Protein AF-A0AAQ3AU42-F1 (afdb_monomer_lite)

Radius of gyration: 12.4 Å; chains: 1; bounding box: 28×27×28 Å

Foldseek 3Di:
DDDDFDADDPDADPDDDPQKDQPDADPVGTRAKIFRHPDPGDIDGRGDVVVVDDDD

InterPro domains:
  IPR011697 Peptidase C26 [PF07722] (3-50)
  IPR029062 Class I glutamine amidotransferase-like [G3DSA:3.40.50.880] (1-56)
  IPR029062 Class I glutamine amidotransferase-like [SSF52317] (3-54)

Secondary structure (DSSP, 8-state):
---------S--BSSPPTTEEEEEE-TT--EEEEEETTSSS-EEESS-GGGS----

Organism: NCBI:txid1623

Sequence (56 aa):
MSVMVNSYHHQGVRLPGKGCEIKGKSEDGVTEAIEVMNHPFALAVQWHPEMMFDSE

pLDDT: mean 94.77, std 8.16, range [56.38, 98.62]

Structure (mmCIF, N/CA/C/O backbone):
data_AF-A0AAQ3AU42-F1
#
_entry.id   AF-A0AAQ3AU42-F1
#
loop_
_atom_site.group_PDB
_atom_site.id
_atom_site.type_symbol
_atom_site.label_atom_id
_atom_site.label_alt_id
_atom_site.label_comp_id
_atom_site.label_asym_id
_atom_site.label_entity_id
_atom_site.label_seq_id
_atom_site.pdbx_PDB_ins_code
_atom_site.Cartn_x
_atom_site.Cartn_y
_atom_site.Cartn_z
_atom_site.occupancy
_atom_site.B_iso_or_equiv
_atom_site.auth_seq_id
_atom_site.auth_comp_id
_atom_site.auth_asym_id
_atom_site.auth_atom_id
_atom_site.pdbx_PDB_model_num
ATOM 1 N N . MET A 1 1 ? 11.147 -7.314 8.052 1.00 77.00 1 MET A N 1
ATOM 2 C CA . MET A 1 1 ? 11.503 -7.778 6.696 1.00 77.00 1 MET A CA 1
ATOM 3 C C . MET A 1 1 ? 11.107 -6.667 5.741 1.00 77.00 1 MET A C 1
ATOM 5 O O . MET A 1 1 ? 9.999 -6.170 5.895 1.00 77.00 1 MET A O 1
ATOM 9 N N . SER A 1 2 ? 11.987 -6.245 4.840 1.00 91.44 2 SER A N 1
ATOM 10 C CA . SER A 1 2 ? 11.685 -5.263 3.789 1.00 91.44 2 SER A CA 1
ATOM 11 C C . SER A 1 2 ? 12.001 -5.867 2.422 1.00 91.44 2 SER A C 1
ATOM 13 O O . SER A 1 2 ? 12.782 -6.814 2.320 1.00 91.44 2 SER A O 1
ATOM 15 N N . VAL A 1 3 ? 11.350 -5.347 1.386 1.00 94.75 3 VAL A N 1
ATOM 16 C CA . VAL A 1 3 ? 11.490 -5.766 -0.013 1.00 94.75 3 VAL A CA 1
ATOM 17 C C . VAL A 1 3 ? 11.445 -4.498 -0.860 1.00 94.75 3 VAL A C 1
ATOM 19 O O . VAL A 1 3 ? 10.680 -3.585 -0.558 1.00 94.75 3 VAL A O 1
ATOM 22 N N . MET A 1 4 ? 12.286 -4.432 -1.889 1.00 95.81 4 MET A N 1
ATOM 23 C CA . MET A 1 4 ? 12.286 -3.320 -2.837 1.00 95.81 4 MET A CA 1
ATOM 24 C C . MET A 1 4 ? 11.154 -3.493 -3.849 1.00 95.81 4 MET A C 1
ATOM 26 O O . MET A 1 4 ? 10.987 -4.578 -4.404 1.00 95.81 4 MET A O 1
ATOM 30 N N . VAL A 1 5 ? 10.412 -2.416 -4.106 1.00 96.75 5 VAL A N 1
ATOM 31 C CA . VAL A 1 5 ? 9.312 -2.357 -5.080 1.00 96.75 5 VAL A CA 1
ATOM 32 C C . VAL A 1 5 ? 9.438 -1.106 -5.948 1.00 96.75 5 VAL A C 1
ATOM 34 O O . VAL A 1 5 ? 10.158 -0.172 -5.592 1.00 96.75 5 VAL A O 1
ATOM 37 N N . ASN A 1 6 ? 8.771 -1.087 -7.103 1.00 96.88 6 ASN A N 1
ATOM 38 C CA . ASN A 1 6 ? 8.663 0.130 -7.911 1.00 96.88 6 ASN A CA 1
ATOM 39 C C . ASN A 1 6 ? 7.606 1.094 -7.329 1.00 96.88 6 ASN A C 1
ATOM 41 O O . ASN A 1 6 ? 6.842 0.729 -6.442 1.00 96.88 6 ASN A O 1
ATOM 45 N N . SER A 1 7 ? 7.560 2.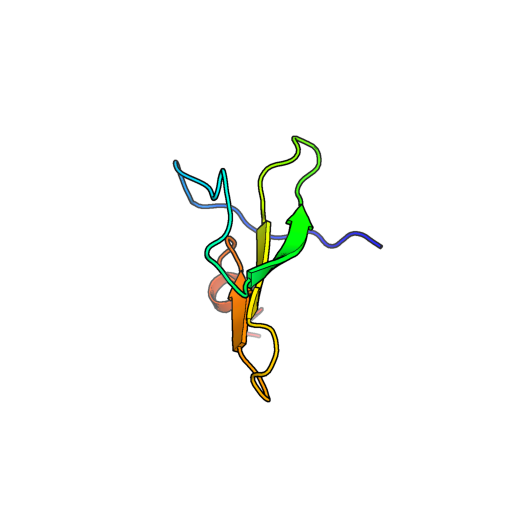339 -7.810 1.00 97.44 7 SER A N 1
ATOM 46 C CA . SER A 1 7 ? 6.554 3.316 -7.381 1.00 97.44 7 SER A CA 1
ATOM 47 C C . SER A 1 7 ? 6.205 4.260 -8.529 1.00 97.44 7 SER A C 1
ATOM 49 O O . SER A 1 7 ? 7.077 4.920 -9.094 1.00 97.44 7 SER A O 1
ATOM 51 N N . TYR A 1 8 ? 4.919 4.300 -8.884 1.00 97.19 8 TYR A N 1
ATOM 52 C CA . TYR A 1 8 ? 4.371 5.119 -9.970 1.00 97.19 8 TYR A CA 1
ATOM 53 C C . TYR A 1 8 ? 3.013 5.722 -9.584 1.00 97.19 8 TYR A C 1
ATOM 55 O O . TYR A 1 8 ? 2.017 5.576 -10.289 1.00 97.19 8 TYR A O 1
ATOM 63 N N . HIS A 1 9 ? 2.947 6.405 -8.443 1.00 97.56 9 HIS A N 1
ATOM 64 C CA . HIS A 1 9 ? 1.710 7.010 -7.946 1.00 97.56 9 HIS A CA 1
ATOM 65 C C . HIS A 1 9 ? 1.975 8.369 -7.292 1.00 97.56 9 HIS A C 1
ATOM 67 O O . HIS A 1 9 ? 2.994 8.601 -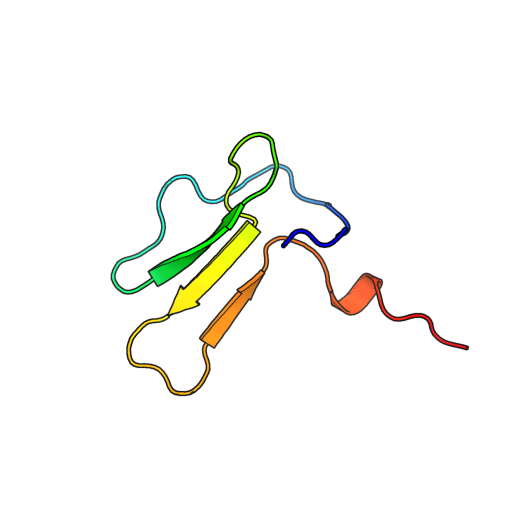6.654 1.00 97.56 9 HIS A O 1
ATOM 73 N N . HIS A 1 10 ? 1.023 9.288 -7.455 1.00 97.81 10 HIS A N 1
ATOM 74 C CA . HIS A 1 10 ? 1.037 10.613 -6.820 1.00 97.81 10 HIS A CA 1
ATOM 75 C C . HIS A 1 10 ? 0.183 10.696 -5.543 1.00 97.81 10 HIS A C 1
ATOM 77 O O . HIS A 1 10 ? 0.204 11.693 -4.826 1.00 97.81 10 HIS A O 1
ATOM 83 N N . GLN A 1 11 ? -0.616 9.664 -5.288 1.00 98.38 11 GLN A N 1
ATOM 84 C CA . GLN A 1 11 ? -1.587 9.568 -4.207 1.00 98.38 11 GLN A CA 1
ATOM 85 C C . GLN A 1 11 ? -1.313 8.281 -3.435 1.00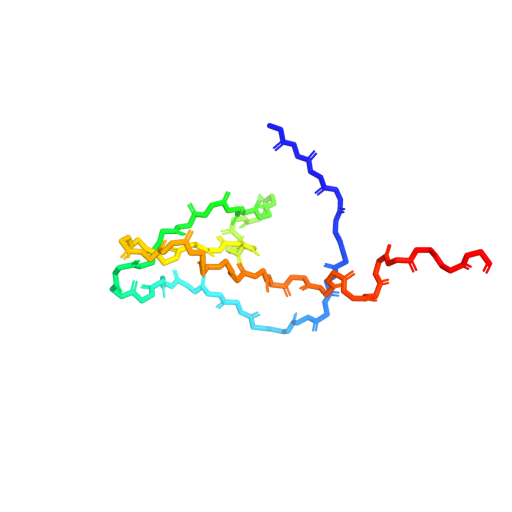 98.38 11 GLN A C 1
ATOM 87 O O . GLN A 1 11 ? -0.677 7.364 -3.952 1.00 98.38 11 GLN A O 1
ATOM 92 N N . GLY A 1 12 ? -1.793 8.226 -2.197 1.00 97.62 12 GLY A N 1
ATOM 93 C CA . GLY A 1 12 ? -1.647 7.059 -1.340 1.00 97.62 12 GLY A CA 1
ATOM 94 C C . GLY A 1 12 ? -2.740 6.999 -0.281 1.00 97.62 12 GLY A C 1
ATOM 95 O O . GLY A 1 12 ? -3.452 7.977 -0.017 1.00 97.62 12 GLY A O 1
ATOM 96 N N . VAL A 1 13 ? -2.881 5.830 0.338 1.00 98.19 13 VAL A N 1
ATOM 97 C CA . VAL A 1 13 ? -3.915 5.586 1.346 1.00 98.19 13 VAL A CA 1
ATOM 98 C C . VAL A 1 13 ? -3.534 6.247 2.673 1.00 98.19 13 VAL A C 1
ATOM 100 O O . VAL A 1 13 ? -2.637 5.789 3.381 1.00 98.19 13 VAL A O 1
ATOM 103 N N . ARG A 1 14 ? -4.273 7.301 3.047 1.00 97.06 14 ARG A N 1
ATOM 104 C CA . ARG A 1 14 ? -4.174 7.932 4.378 1.00 97.06 14 ARG A CA 1
ATOM 105 C C . ARG A 1 14 ? -4.846 7.095 5.466 1.00 97.06 14 ARG A C 1
ATOM 107 O O . ARG A 1 14 ? -4.313 6.968 6.561 1.00 97.06 14 ARG A O 1
ATOM 114 N N . LEU A 1 15 ? -6.040 6.576 5.178 1.00 97.06 15 LEU A N 1
ATOM 115 C CA . LEU A 1 15 ? -6.824 5.734 6.082 1.00 97.06 15 LEU A CA 1
ATOM 116 C C . LEU A 1 15 ? -7.433 4.582 5.274 1.00 97.06 15 LEU A C 1
ATOM 118 O O . LEU A 1 15 ? -8.132 4.860 4.296 1.00 97.06 15 LEU A O 1
ATOM 122 N N . PRO A 1 16 ? -7.185 3.316 5.649 1.00 96.62 16 PRO A N 1
ATOM 123 C CA . PRO A 1 16 ? -7.797 2.179 4.978 1.00 96.62 16 PRO A CA 1
ATOM 124 C C . PRO A 1 16 ? -9.308 2.128 5.251 1.00 96.62 16 PRO A C 1
ATOM 126 O O . PRO A 1 16 ? -9.805 2.652 6.252 1.00 96.62 16 PRO A O 1
ATOM 129 N N . GLY A 1 17 ? -10.047 1.487 4.344 1.00 96.19 17 GLY A N 1
ATOM 130 C CA . GLY A 1 17 ? -11.479 1.245 4.513 1.00 96.19 17 GLY A CA 1
ATOM 131 C C . GLY A 1 17 ? -11.790 0.328 5.703 1.00 96.19 17 GLY A C 1
ATOM 132 O O . GLY A 1 17 ? -10.918 -0.352 6.243 1.00 96.19 17 GLY A O 1
ATOM 133 N N . LYS A 1 18 ? -13.064 0.281 6.113 1.00 97.69 18 LYS A N 1
ATOM 134 C CA . LYS A 1 18 ? -13.517 -0.655 7.154 1.00 97.69 18 LYS A CA 1
ATOM 135 C C . LYS A 1 18 ? -13.237 -2.094 6.723 1.00 97.69 18 LYS A C 1
ATOM 137 O O . LYS A 1 18 ? -13.596 -2.478 5.617 1.00 97.69 18 LYS A O 1
ATOM 142 N N . GLY A 1 19 ? -12.651 -2.878 7.624 1.00 97.56 19 GLY A N 1
ATOM 143 C CA . GLY A 1 19 ? -12.286 -4.265 7.342 1.00 97.56 19 GLY A CA 1
ATOM 144 C C . GLY A 1 19 ? -10.999 -4.422 6.532 1.00 97.56 19 GLY A C 1
ATOM 145 O O . GLY A 1 19 ? -10.680 -5.548 6.182 1.00 97.56 19 GLY A O 1
ATOM 146 N N . CYS A 1 20 ? -10.253 -3.346 6.264 1.00 98.25 20 CYS A N 1
ATOM 147 C CA . CYS A 1 20 ? -8.924 -3.424 5.665 1.00 98.25 20 CYS A CA 1
ATOM 148 C C . CYS A 1 20 ? -7.840 -3.165 6.718 1.00 98.25 20 CYS A C 1
ATOM 150 O O . CYS A 1 20 ? -7.908 -2.178 7.454 1.00 98.25 20 CYS A O 1
ATOM 152 N N . GLU A 1 21 ? -6.814 -4.010 6.757 1.00 98.25 21 GLU A N 1
ATOM 153 C CA . GLU A 1 21 ? -5.626 -3.814 7.592 1.00 98.25 21 GLU A CA 1
ATOM 154 C C . GLU A 1 21 ? -4.414 -3.434 6.749 1.00 98.25 21 GLU A C 1
ATOM 156 O O . GLU A 1 21 ? -4.202 -3.981 5.671 1.00 98.25 21 GLU A O 1
ATOM 161 N N . ILE A 1 22 ? -3.584 -2.526 7.268 1.00 98.19 22 ILE A N 1
ATOM 162 C CA . ILE A 1 22 ? -2.297 -2.182 6.658 1.00 98.19 22 ILE A CA 1
ATOM 163 C C . ILE A 1 22 ? -1.313 -3.324 6.910 1.00 98.19 22 ILE A C 1
ATOM 165 O O . ILE A 1 22 ? -1.038 -3.655 8.064 1.00 98.19 22 ILE A O 1
ATOM 169 N N . LYS A 1 23 ? -0.756 -3.890 5.838 1.00 97.44 23 LYS A N 1
ATOM 170 C CA . LYS A 1 23 ? 0.249 -4.965 5.888 1.00 97.44 23 LYS A CA 1
ATOM 171 C C . LYS A 1 23 ? 1.634 -4.533 5.416 1.00 97.44 23 LYS A C 1
ATOM 173 O O . LYS A 1 23 ? 2.612 -5.200 5.736 1.00 97.44 23 LYS A O 1
ATOM 178 N N . GLY A 1 24 ? 1.734 -3.407 4.712 1.00 97.50 24 GLY A N 1
ATOM 179 C CA . GLY A 1 24 ? 3.002 -2.859 4.237 1.00 97.50 24 GLY A CA 1
ATOM 180 C C . GLY A 1 24 ? 3.019 -1.339 4.296 1.00 97.50 24 GLY A C 1
ATOM 181 O O . GLY A 1 24 ? 2.009 -0.690 4.011 1.00 97.50 24 GLY A O 1
ATOM 182 N N . LYS A 1 25 ? 4.173 -0.783 4.665 1.00 98.19 25 LYS A N 1
ATOM 183 C CA . LYS A 1 25 ? 4.462 0.649 4.600 1.00 98.19 25 LYS A CA 1
ATOM 184 C C . LYS A 1 25 ? 5.863 0.882 4.048 1.00 98.19 25 LYS A C 1
ATOM 186 O O . LYS A 1 25 ? 6.760 0.088 4.333 1.00 98.19 25 LYS A O 1
ATOM 191 N N . SER A 1 26 ? 6.030 1.972 3.316 1.00 97.94 26 SER A N 1
ATOM 192 C CA . SER A 1 26 ? 7.329 2.542 2.953 1.00 97.94 26 SER A CA 1
ATOM 193 C C . SER A 1 26 ? 8.003 3.211 4.162 1.00 97.94 26 SER A C 1
ATOM 195 O O . SER A 1 26 ? 7.400 3.382 5.227 1.00 97.94 26 SER A O 1
ATOM 197 N N . GLU A 1 27 ? 9.269 3.606 4.007 1.00 97.00 27 GLU A N 1
ATOM 198 C CA . GLU A 1 27 ? 10.065 4.243 5.070 1.00 97.00 27 GLU A CA 1
ATOM 199 C C . GLU A 1 27 ? 9.510 5.606 5.516 1.00 97.00 27 GLU A C 1
ATOM 201 O O . GLU A 1 27 ? 9.640 5.974 6.682 1.00 97.00 27 GLU A O 1
ATOM 206 N N . ASP A 1 28 ? 8.838 6.331 4.618 1.00 96.56 28 ASP A N 1
ATOM 207 C CA . ASP A 1 28 ? 8.138 7.588 4.915 1.00 96.56 28 ASP A CA 1
ATOM 208 C C . ASP A 1 28 ? 6.723 7.374 5.493 1.00 96.56 28 ASP A C 1
ATOM 210 O O . ASP A 1 28 ? 6.015 8.330 5.819 1.00 96.56 28 ASP A O 1
ATOM 214 N N . GLY A 1 29 ? 6.318 6.115 5.685 1.00 97.00 29 GLY A N 1
ATOM 215 C CA . GLY A 1 29 ? 5.074 5.727 6.340 1.00 97.00 29 GLY A CA 1
ATOM 216 C C . GLY A 1 29 ? 3.847 5.683 5.431 1.00 97.00 29 GLY A C 1
ATOM 217 O O . GLY A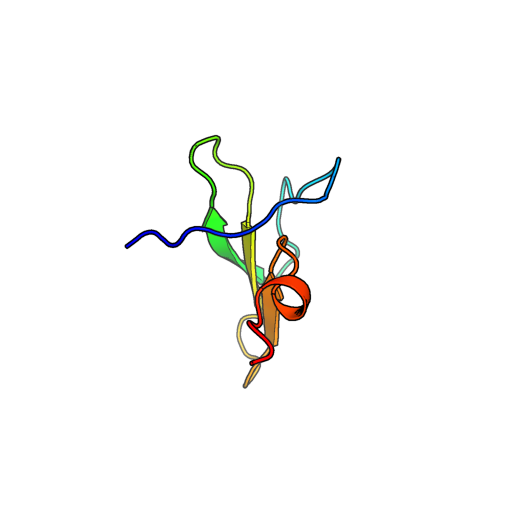 1 29 ? 2.749 5.428 5.947 1.00 97.00 29 GLY A O 1
ATOM 218 N N . VAL A 1 30 ? 4.003 5.893 4.118 1.00 98.19 30 VAL A N 1
ATOM 219 C CA . VAL A 1 30 ? 2.929 5.692 3.135 1.00 98.19 30 VAL A CA 1
ATOM 220 C C . VAL A 1 30 ? 2.505 4.221 3.140 1.00 98.19 30 VAL A C 1
ATOM 222 O O . VAL A 1 30 ? 3.315 3.307 3.274 1.00 98.19 30 VAL A O 1
ATOM 225 N N . THR A 1 31 ? 1.195 3.984 3.078 1.00 98.56 31 THR A N 1
ATOM 226 C CA . THR A 1 31 ? 0.639 2.626 3.036 1.00 98.56 31 THR A CA 1
ATOM 227 C C . THR A 1 31 ? 0.891 2.016 1.663 1.00 98.56 31 THR A C 1
ATOM 229 O O . THR A 1 31 ? 0.358 2.513 0.675 1.00 98.56 31 THR A O 1
ATOM 232 N N . GLU A 1 32 ? 1.634 0.912 1.630 1.00 98.50 32 GLU A N 1
ATOM 233 C CA . GLU A 1 32 ? 2.033 0.220 0.397 1.00 98.50 32 GLU A CA 1
ATOM 234 C C . GLU A 1 32 ? 1.269 -1.089 0.169 1.00 98.50 32 GLU A C 1
ATOM 236 O O . GLU A 1 32 ? 1.151 -1.551 -0.961 1.00 98.50 32 GLU A O 1
ATOM 241 N N . ALA A 1 33 ? 0.719 -1.700 1.223 1.00 98.25 33 ALA A N 1
ATOM 242 C CA . ALA A 1 33 ? -0.110 -2.895 1.087 1.00 98.25 33 ALA A CA 1
ATOM 243 C C . ALA A 1 33 ? -1.219 -2.946 2.137 1.00 98.25 33 ALA A C 1
ATOM 245 O O . ALA A 1 33 ? -0.998 -2.608 3.309 1.00 98.25 33 ALA A O 1
ATOM 246 N N . ILE A 1 34 ? -2.393 -3.425 1.725 1.00 98.62 34 ILE A N 1
ATOM 247 C CA . ILE A 1 34 ? -3.533 -3.701 2.601 1.00 98.62 34 ILE A CA 1
ATOM 248 C C . ILE A 1 34 ? -4.134 -5.076 2.305 1.00 98.62 34 ILE A C 1
ATOM 250 O O . ILE A 1 34 ? -4.143 -5.525 1.161 1.00 98.62 34 ILE A O 1
ATOM 254 N N . GLU A 1 35 ? -4.711 -5.702 3.324 1.00 98.50 35 GLU A N 1
ATOM 255 C CA . GLU A 1 35 ? -5.511 -6.924 3.187 1.00 98.50 35 GLU A CA 1
ATOM 256 C C . GLU A 1 35 ? -6.939 -6.699 3.680 1.00 98.50 35 GLU A C 1
ATOM 258 O O . GLU A 1 35 ? -7.155 -5.974 4.655 1.00 98.50 35 GLU A O 1
ATOM 263 N N . VAL A 1 36 ? -7.913 -7.336 3.025 1.00 98.19 36 VAL A N 1
ATOM 264 C CA . VAL A 1 36 ? -9.310 -7.354 3.477 1.00 98.19 36 VAL A CA 1
ATOM 265 C C . VAL A 1 36 ? -9.509 -8.507 4.454 1.00 98.19 36 VAL A C 1
ATOM 267 O O . VAL A 1 36 ? -9.382 -9.682 4.110 1.00 98.19 36 VAL A O 1
ATOM 270 N N . MET A 1 37 ? -9.868 -8.161 5.682 1.00 97.31 37 MET A N 1
ATOM 271 C CA . MET A 1 37 ? -10.140 -9.106 6.755 1.00 97.31 37 MET A CA 1
ATOM 272 C C . MET A 1 37 ? -11.388 -9.943 6.449 1.00 97.31 37 MET A C 1
ATOM 274 O O . MET A 1 37 ? -12.359 -9.451 5.876 1.00 97.31 37 MET A O 1
ATOM 278 N N . ASN A 1 38 ? -11.391 -11.200 6.902 1.00 96.12 38 ASN A N 1
ATOM 279 C CA . ASN A 1 38 ? -12.488 -12.162 6.708 1.00 96.12 38 ASN A CA 1
ATOM 280 C C . ASN A 1 38 ? -12.794 -12.507 5.236 1.00 96.12 38 ASN A C 1
ATOM 282 O O . ASN A 1 38 ? -13.904 -12.937 4.925 1.00 96.12 38 ASN A O 1
ATOM 286 N N . HIS A 1 39 ? -11.822 -12.348 4.336 1.00 96.88 39 HIS A N 1
ATOM 287 C CA . HIS A 1 39 ? -11.904 -12.821 2.957 1.00 96.88 39 HIS A CA 1
ATOM 288 C C . HIS A 1 39 ? -10.816 -13.880 2.702 1.00 96.88 39 HIS A C 1
ATOM 290 O O . HIS A 1 39 ? -9.700 -13.695 3.186 1.00 96.88 39 HIS A O 1
ATOM 296 N N . PRO A 1 40 ? -11.085 -14.976 1.956 1.00 97.19 40 PRO A N 1
ATOM 297 C CA . PRO A 1 40 ? -10.088 -16.027 1.727 1.00 97.19 40 PRO A CA 1
ATOM 298 C C . PRO A 1 40 ? -8.794 -15.513 1.090 1.00 97.19 40 PRO A C 1
ATOM 300 O O . PRO A 1 40 ? -7.709 -15.953 1.454 1.00 97.19 40 PRO A O 1
ATOM 303 N N . PHE A 1 41 ? -8.915 -14.575 0.148 1.00 97.81 41 PHE A N 1
ATOM 304 C CA . PHE A 1 41 ? -7.780 -13.881 -0.450 1.00 97.81 41 PHE A CA 1
ATOM 305 C C . PHE A 1 41 ? -8.220 -12.545 -1.048 1.00 97.81 41 PHE A C 1
ATOM 307 O O . PHE A 1 41 ? -9.012 -12.516 -1.988 1.00 97.81 41 PHE A O 1
ATOM 314 N N . ALA A 1 42 ? -7.763 -11.437 -0.476 1.00 97.94 42 ALA A N 1
ATOM 315 C CA . ALA A 1 42 ? -7.978 -10.096 -1.009 1.00 97.94 42 ALA A CA 1
ATOM 316 C C . ALA A 1 42 ? -6.853 -9.184 -0.510 1.00 97.94 42 ALA A C 1
ATOM 318 O O . ALA A 1 42 ? -6.903 -8.658 0.602 1.00 97.94 42 ALA A O 1
ATOM 319 N N . LEU A 1 43 ? -5.831 -9.047 -1.351 1.00 97.88 43 LEU A N 1
ATOM 320 C CA . LEU A 1 43 ? -4.626 -8.262 -1.121 1.00 97.88 43 LEU A CA 1
ATOM 321 C C . LEU A 1 43 ? -4.576 -7.144 -2.162 1.00 97.88 43 LEU A C 1
ATOM 323 O O . LEU A 1 43 ? -4.788 -7.395 -3.349 1.00 97.88 43 LEU A O 1
ATOM 327 N N . ALA A 1 44 ? -4.280 -5.929 -1.720 1.00 97.94 44 ALA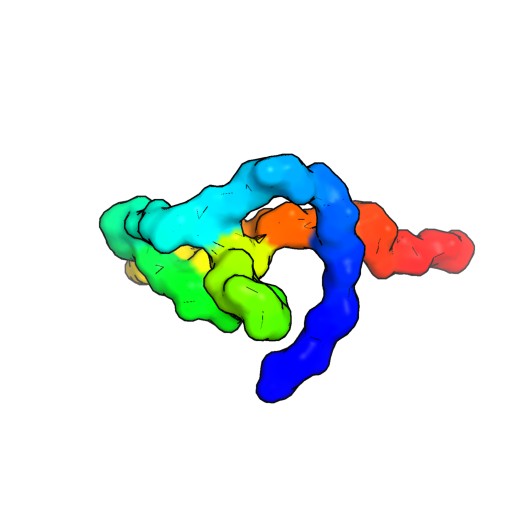 A N 1
ATOM 328 C CA . ALA A 1 44 ? -3.988 -4.810 -2.601 1.00 97.94 44 ALA A CA 1
ATOM 329 C C . ALA A 1 44 ? -2.603 -4.257 -2.275 1.00 97.94 44 ALA A C 1
ATOM 331 O O . ALA A 1 44 ? -2.230 -4.129 -1.10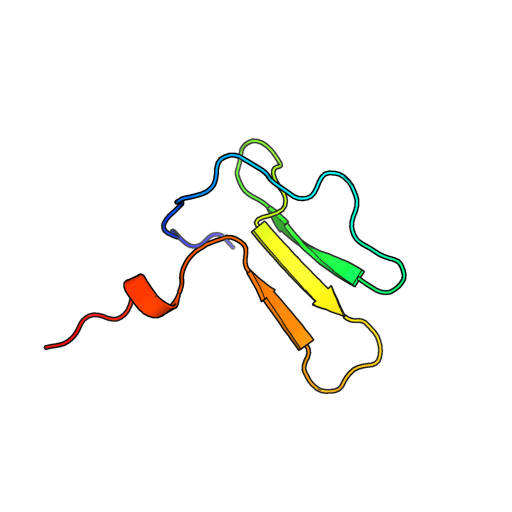7 1.00 97.94 44 ALA A O 1
ATOM 332 N N . VAL A 1 45 ? -1.866 -3.929 -3.328 1.00 98.31 45 VAL A N 1
ATOM 333 C CA . VAL A 1 45 ? -0.526 -3.349 -3.270 1.00 98.31 45 VAL A CA 1
ATOM 334 C C . VAL A 1 45 ? -0.528 -2.032 -4.036 1.00 98.31 45 VAL A C 1
ATOM 336 O O . VAL A 1 45 ? -1.310 -1.863 -4.972 1.00 98.31 45 VAL A O 1
ATOM 339 N N . GLN A 1 46 ? 0.285 -1.082 -3.591 1.00 98.44 46 GLN A N 1
ATOM 340 C CA . GLN A 1 46 ? 0.350 0.263 -4.161 1.00 98.44 46 GLN A CA 1
ATOM 341 C C . GLN A 1 46 ? 1.381 0.361 -5.294 1.00 98.44 46 GLN A C 1
ATOM 343 O O . GLN A 1 46 ? 1.193 1.158 -6.217 1.00 98.44 46 GLN A O 1
ATOM 348 N N . TRP A 1 47 ? 2.426 -0.468 -5.244 1.00 97.88 47 TRP A N 1
ATOM 349 C CA . TRP A 1 47 ? 3.358 -0.659 -6.348 1.00 97.88 47 TRP A CA 1
ATOM 350 C C . TRP A 1 47 ? 2.726 -1.457 -7.495 1.00 97.88 47 TRP A C 1
ATOM 352 O O . TRP A 1 47 ? 1.624 -1.993 -7.386 1.00 97.88 47 TRP A O 1
ATOM 362 N N . HIS A 1 48 ? 3.463 -1.558 -8.593 1.00 97.25 48 HIS A N 1
ATOM 363 C CA . HIS A 1 48 ? 3.072 -2.254 -9.812 1.00 97.25 48 HIS A CA 1
ATOM 364 C C . HIS A 1 48 ? 3.827 -3.587 -9.944 1.00 97.25 48 HIS A C 1
ATOM 366 O O . HIS A 1 48 ? 4.882 -3.629 -10.594 1.00 97.25 48 HIS A O 1
ATOM 372 N N . PRO A 1 49 ? 3.356 -4.680 -9.308 1.00 95.38 49 PRO A N 1
ATOM 373 C CA . PRO A 1 49 ? 4.029 -5.980 -9.354 1.00 95.38 49 PRO A CA 1
ATOM 374 C C . PRO A 1 49 ? 4.118 -6.554 -10.773 1.00 95.38 49 PRO A C 1
ATOM 376 O O . PRO A 1 49 ? 5.063 -7.272 -11.087 1.00 95.38 49 PRO A O 1
ATOM 379 N N . GLU A 1 50 ? 3.178 -6.215 -11.652 1.00 94.94 50 GLU A N 1
ATOM 380 C CA . GLU A 1 50 ? 3.153 -6.633 -13.054 1.00 94.94 50 GLU A CA 1
ATOM 381 C C . GLU A 1 50 ? 4.339 -6.097 -13.866 1.00 94.94 50 GLU A C 1
ATOM 383 O O . GLU A 1 50 ? 4.722 -6.706 -14.860 1.00 94.94 50 GLU A O 1
ATOM 388 N N . MET A 1 51 ? 4.943 -4.989 -13.427 1.00 93.44 51 MET A N 1
ATOM 389 C CA . MET A 1 51 ? 6.116 -4.376 -14.061 1.00 93.44 51 MET A CA 1
ATOM 390 C C . MET A 1 51 ? 7.444 -4.822 -13.432 1.00 93.44 51 MET A C 1
ATOM 392 O O . MET A 1 51 ? 8.489 -4.256 -13.743 1.00 93.44 51 MET A O 1
ATOM 396 N N . MET A 1 52 ? 7.416 -5.781 -12.505 1.00 90.50 52 MET A N 1
ATOM 397 C CA . MET A 1 52 ? 8.607 -6.283 -11.807 1.00 90.50 52 MET A CA 1
ATOM 398 C C . MET A 1 52 ? 8.987 -7.708 -12.217 1.00 90.50 52 MET A C 1
ATOM 400 O O . MET A 1 52 ? 9.951 -8.257 -11.690 1.00 90.50 52 MET A O 1
ATOM 404 N N . PHE A 1 53 ? 8.229 -8.318 -13.130 1.00 84.12 53 PHE A N 1
ATOM 405 C CA . PHE A 1 53 ? 8.597 -9.604 -13.703 1.00 84.12 53 PHE A CA 1
ATOM 406 C C . PHE A 1 53 ? 9.733 -9.408 -14.705 1.00 84.12 53 PHE A C 1
ATOM 408 O O . PHE A 1 53 ? 9.552 -8.742 -15.724 1.00 84.12 53 PHE A O 1
ATOM 415 N N . ASP A 1 54 ? 10.883 -10.024 -14.432 1.00 74.06 54 ASP A N 1
ATOM 416 C CA . ASP A 1 54 ? 11.882 -10.253 -15.469 1.00 74.06 54 ASP A CA 1
ATOM 417 C C . ASP A 1 54 ? 11.299 -11.258 -16.467 1.00 74.06 54 ASP A C 1
ATOM 419 O O . ASP A 1 54 ? 10.926 -12.380 -16.113 1.00 74.06 54 ASP A O 1
ATOM 423 N N . SER A 1 55 ? 11.176 -10.816 -17.714 1.00 63.34 55 SER A N 1
ATOM 424 C CA . SER A 1 55 ? 10.974 -11.710 -18.849 1.00 63.34 55 SER A CA 1
ATOM 425 C C . SER A 1 55 ? 12.363 -12.033 -19.366 1.00 63.34 55 SER A C 1
ATOM 427 O O . SER A 1 55 ? 13.029 -11.149 -19.897 1.00 63.34 55 SER A O 1
ATOM 429 N N . GLU A 1 56 ? 12.836 -13.257 -19.132 1.00 56.38 56 GLU A N 1
ATOM 430 C CA . GLU A 1 56 ? 13.970 -13.757 -19.916 1.00 56.38 56 GLU A CA 1
ATOM 431 C C . GLU A 1 56 ? 13.652 -13.712 -21.418 1.00 56.38 56 GLU A C 1
ATOM 433 O O . GLU A 1 56 ? 12.490 -14.012 -21.792 1.00 56.38 56 GLU A O 1
#